Protein AF-A0A966XJJ2-F1 (afdb_monomer_lite)

Structure (mmCIF, N/CA/C/O backbone):
data_AF-A0A966XJJ2-F1
#
_entry.id   AF-A0A966XJJ2-F1
#
loop_
_atom_site.group_PDB
_atom_site.id
_atom_site.type_symbol
_atom_site.label_atom_id
_atom_site.label_alt_id
_atom_site.label_comp_id
_atom_site.label_asym_id
_atom_site.label_entity_id
_atom_site.label_seq_id
_atom_site.pdbx_PDB_ins_code
_atom_site.Cartn_x
_atom_site.Cartn_y
_atom_site.Cartn_z
_atom_site.occupancy
_atom_site.B_iso_or_equiv
_atom_site.auth_seq_id
_atom_site.auth_comp_id
_atom_site.auth_asym_id
_atom_site.auth_atom_id
_atom_site.pdbx_PDB_model_num
ATOM 1 N N . ASP A 1 1 ? -2.394 8.360 -33.869 1.00 51.78 1 ASP A N 1
ATOM 2 C CA . ASP A 1 1 ? -1.393 7.343 -33.484 1.00 51.78 1 ASP A CA 1
ATOM 3 C C . ASP A 1 1 ? -0.222 7.966 -32.750 1.00 51.78 1 ASP A C 1
ATOM 5 O O . ASP A 1 1 ? 0.192 9.052 -33.118 1.00 51.78 1 ASP A O 1
ATOM 9 N N . GLY A 1 2 ? 0.285 7.302 -31.710 1.00 81.88 2 GLY A N 1
ATOM 10 C CA . GLY A 1 2 ? 1.460 7.734 -30.940 1.00 81.88 2 GLY A CA 1
ATOM 11 C C . GLY A 1 2 ? 2.481 6.603 -30.801 1.00 81.88 2 GLY A C 1
ATOM 12 O O . GLY A 1 2 ? 2.243 5.493 -31.279 1.00 81.88 2 GLY A O 1
ATOM 13 N N . ALA A 1 3 ? 3.601 6.853 -30.116 1.00 87.88 3 ALA A N 1
ATOM 14 C CA . ALA A 1 3 ? 4.689 5.888 -29.917 1.00 87.88 3 ALA A CA 1
ATOM 15 C C . ALA A 1 3 ? 4.324 4.759 -28.921 1.00 87.88 3 ALA A C 1
ATOM 17 O O . ALA A 1 3 ? 4.925 4.617 -27.855 1.00 87.88 3 ALA A O 1
ATOM 18 N N . LYS A 1 4 ? 3.324 3.936 -29.269 1.00 93.44 4 LYS A N 1
ATOM 19 C CA . LYS A 1 4 ? 2.729 2.888 -28.413 1.00 93.44 4 LYS A CA 1
ATOM 20 C C . LYS A 1 4 ? 3.776 1.930 -27.832 1.00 93.44 4 LYS A C 1
ATOM 22 O O . LYS A 1 4 ? 3.690 1.571 -26.659 1.00 93.44 4 LYS A O 1
ATOM 27 N N . TYR A 1 5 ? 4.779 1.544 -28.623 1.00 93.81 5 TYR A N 1
ATOM 28 C CA . TYR A 1 5 ? 5.843 0.642 -28.172 1.00 93.81 5 TYR A CA 1
ATOM 29 C C . TYR A 1 5 ? 6.771 1.282 -27.142 1.00 93.81 5 TYR A C 1
ATOM 31 O O . TYR A 1 5 ? 7.049 0.657 -26.123 1.00 93.81 5 TYR A O 1
ATOM 39 N N . SER A 1 6 ? 7.175 2.538 -27.356 1.00 93.44 6 SER A N 1
ATOM 40 C CA . SER A 1 6 ? 8.016 3.276 -26.406 1.00 93.44 6 SER A CA 1
ATOM 41 C C . SER A 1 6 ? 7.317 3.417 -25.051 1.00 93.44 6 SER A C 1
ATOM 43 O O . SER A 1 6 ? 7.880 3.050 -24.023 1.00 93.44 6 SER A O 1
ATOM 45 N N . ILE A 1 7 ? 6.038 3.810 -25.052 1.00 94.94 7 ILE A N 1
ATOM 46 C CA . ILE A 1 7 ? 5.228 3.910 -23.828 1.00 94.94 7 ILE A CA 1
ATOM 47 C C . ILE A 1 7 ? 5.142 2.551 -23.117 1.00 94.94 7 ILE A C 1
ATOM 49 O O . ILE A 1 7 ? 5.329 2.464 -21.900 1.00 94.94 7 ILE A O 1
ATOM 53 N N . ARG A 1 8 ? 4.880 1.473 -23.870 1.00 94.94 8 ARG A N 1
ATOM 54 C CA . ARG A 1 8 ? 4.763 0.121 -23.310 1.00 94.94 8 ARG A CA 1
ATOM 55 C C . ARG A 1 8 ? 6.070 -0.341 -22.675 1.00 94.94 8 ARG A C 1
ATOM 57 O O . ARG A 1 8 ? 6.042 -0.874 -21.564 1.00 94.94 8 ARG A O 1
ATOM 64 N N . TRP A 1 9 ? 7.195 -0.164 -23.359 1.00 95.88 9 TRP A N 1
ATOM 65 C CA . TRP A 1 9 ? 8.494 -0.614 -22.868 1.00 95.88 9 TRP A CA 1
ATOM 66 C C . TRP A 1 9 ? 8.932 0.172 -21.644 1.00 95.88 9 TRP A C 1
ATOM 68 O O . TRP A 1 9 ? 9.270 -0.453 -20.645 1.00 95.88 9 TRP A O 1
ATOM 78 N N . THR A 1 10 ? 8.782 1.496 -21.644 1.00 95.69 10 THR A N 1
ATOM 79 C CA . THR A 1 10 ? 9.085 2.313 -20.463 1.00 95.69 10 THR A CA 1
ATOM 80 C C . THR A 1 10 ? 8.257 1.880 -19.251 1.00 95.69 10 THR A C 1
ATOM 82 O O . THR A 1 10 ? 8.814 1.634 -18.182 1.00 95.69 10 THR A O 1
ATOM 85 N N . LYS A 1 11 ? 6.938 1.679 -19.408 1.00 96.19 11 LYS A N 1
ATOM 86 C CA . LYS A 1 11 ? 6.081 1.178 -18.316 1.00 96.19 11 LYS A CA 1
ATOM 87 C C . LYS A 1 11 ? 6.507 -0.210 -17.838 1.00 96.19 11 LYS A C 1
ATOM 89 O O . LYS A 1 11 ? 6.489 -0.478 -16.641 1.00 96.19 11 LYS A O 1
ATOM 94 N N . THR A 1 12 ? 6.887 -1.092 -18.759 1.00 96.88 12 THR A N 1
ATOM 95 C CA . THR A 1 12 ? 7.316 -2.456 -18.422 1.00 96.88 12 THR A CA 1
ATOM 96 C C . THR A 1 12 ? 8.629 -2.447 -17.641 1.00 96.88 12 THR A C 1
ATOM 98 O O . THR A 1 12 ? 8.716 -3.127 -16.621 1.00 96.88 12 THR A O 1
ATOM 101 N N . SER A 1 13 ? 9.605 -1.635 -18.056 1.00 95.69 13 SER A N 1
ATOM 102 C CA . SER A 1 13 ? 10.901 -1.501 -17.382 1.00 95.69 13 SER A CA 1
ATOM 103 C C . SER A 1 13 ? 10.759 -0.966 -15.957 1.00 95.69 13 SER A C 1
ATOM 105 O O . SER A 1 13 ? 11.333 -1.535 -15.033 1.00 95.69 13 SER A O 1
ATOM 107 N N . ILE A 1 14 ? 9.935 0.067 -15.746 1.00 97.38 14 ILE A N 1
ATOM 108 C CA . ILE A 1 14 ? 9.665 0.594 -14.397 1.00 97.38 14 ILE A CA 1
ATOM 109 C C . ILE A 1 14 ? 8.902 -0.430 -13.545 1.00 97.38 14 ILE A C 1
ATOM 111 O O . ILE A 1 14 ? 9.260 -0.687 -12.394 1.00 97.38 14 ILE A O 1
ATOM 115 N N . ASN A 1 15 ? 7.879 -1.072 -14.117 1.00 97.00 15 ASN A N 1
ATOM 116 C CA . ASN A 1 15 ? 7.087 -2.070 -13.401 1.00 97.00 15 ASN A CA 1
ATOM 117 C C . ASN A 1 15 ? 7.904 -3.291 -12.973 1.00 97.00 15 ASN A C 1
ATOM 119 O O . ASN A 1 15 ? 7.541 -3.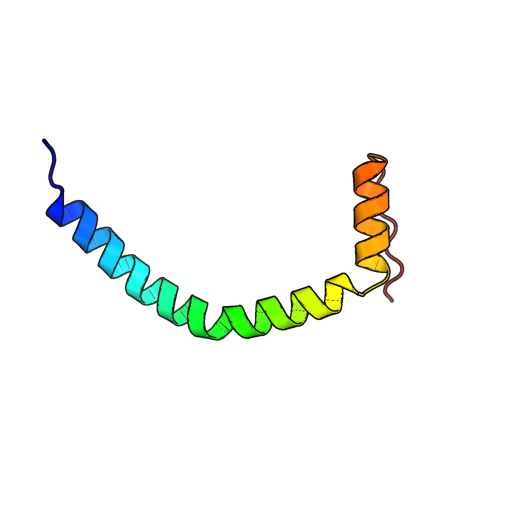921 -11.984 1.00 97.00 15 ASN A O 1
ATOM 123 N N . ALA A 1 16 ? 8.975 -3.646 -13.688 1.00 96.12 16 ALA A N 1
ATOM 124 C CA . ALA A 1 16 ? 9.833 -4.762 -13.304 1.00 96.12 16 ALA A CA 1
ATOM 125 C C . ALA A 1 16 ? 10.417 -4.559 -11.895 1.00 96.12 16 ALA A C 1
ATOM 127 O O . ALA A 1 16 ? 10.270 -5.435 -11.045 1.00 96.12 16 ALA A O 1
ATOM 128 N N . GLY A 1 17 ? 10.981 -3.379 -11.610 1.00 95.12 17 GLY A N 1
ATOM 129 C CA . GLY A 1 17 ? 11.517 -3.056 -10.283 1.00 95.12 17 GLY A CA 1
ATOM 130 C C . GLY A 1 17 ? 10.431 -2.969 -9.208 1.00 95.12 17 GLY A C 1
ATOM 131 O O . GLY A 1 17 ? 10.575 -3.537 -8.126 1.00 95.12 17 GLY A O 1
ATOM 132 N N . LEU A 1 18 ? 9.301 -2.326 -9.525 1.00 96.56 18 LEU A N 1
ATOM 133 C CA . LEU A 1 18 ? 8.169 -2.223 -8.598 1.00 96.56 18 LEU A CA 1
ATOM 134 C C . LEU A 1 18 ? 7.617 -3.597 -8.207 1.00 96.56 18 LEU A C 1
ATOM 136 O O . LEU A 1 18 ? 7.323 -3.821 -7.038 1.00 96.56 18 LEU A O 1
ATOM 140 N N . LYS A 1 19 ? 7.514 -4.532 -9.158 1.00 96.12 19 LYS A N 1
ATOM 141 C CA . LYS A 1 19 ? 7.037 -5.897 -8.896 1.00 96.12 19 LYS A CA 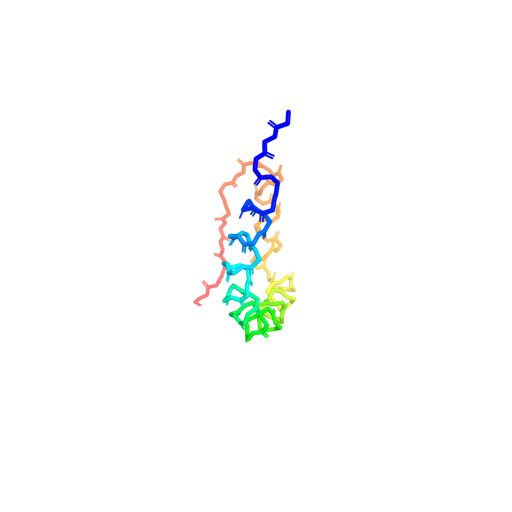1
ATOM 142 C C . LYS A 1 19 ? 7.954 -6.662 -7.952 1.00 96.12 19 LYS A C 1
ATOM 144 O O . LYS A 1 19 ? 7.452 -7.383 -7.101 1.00 96.12 19 LYS A O 1
ATOM 149 N N . VAL A 1 20 ? 9.272 -6.494 -8.068 1.00 96.50 20 VAL A N 1
ATOM 150 C CA . VAL A 1 20 ? 10.221 -7.133 -7.143 1.00 96.50 20 VAL A CA 1
ATOM 151 C C . VAL A 1 20 ? 9.975 -6.653 -5.712 1.00 96.50 20 VAL A C 1
ATOM 153 O O . VAL A 1 20 ? 9.844 -7.479 -4.815 1.00 96.50 20 VAL A O 1
ATOM 156 N N . MET A 1 21 ? 9.833 -5.341 -5.502 1.00 96.56 21 MET A N 1
ATOM 157 C CA . MET A 1 21 ? 9.535 -4.780 -4.175 1.00 96.56 21 MET A CA 1
ATOM 158 C C . MET A 1 21 ? 8.144 -5.176 -3.670 1.00 96.56 21 MET A C 1
ATOM 160 O O . MET A 1 21 ? 7.966 -5.496 -2.500 1.00 96.56 21 MET A O 1
ATOM 164 N N . ALA A 1 22 ? 7.150 -5.181 -4.554 1.00 95.44 22 ALA A N 1
ATOM 165 C CA . ALA A 1 22 ? 5.796 -5.590 -4.219 1.00 95.44 22 ALA A CA 1
ATOM 166 C C . ALA A 1 22 ? 5.769 -7.047 -3.734 1.00 95.44 22 ALA A C 1
ATOM 168 O O . ALA A 1 22 ? 5.232 -7.326 -2.668 1.00 95.44 22 ALA A O 1
ATOM 169 N N . ASN A 1 23 ? 6.430 -7.956 -4.453 1.00 94.81 23 ASN A N 1
ATOM 170 C CA . ASN A 1 23 ? 6.494 -9.369 -4.086 1.00 94.81 23 ASN A CA 1
ATOM 171 C C . ASN A 1 23 ? 7.151 -9.606 -2.719 1.00 94.81 23 ASN A C 1
ATOM 173 O O . ASN A 1 23 ? 6.787 -10.551 -2.030 1.00 94.81 23 ASN A O 1
ATOM 177 N N . THR A 1 24 ? 8.110 -8.775 -2.300 1.00 93.62 24 THR A N 1
ATOM 178 C CA . THR A 1 24 ? 8.773 -8.965 -0.998 1.00 93.62 24 THR A CA 1
ATOM 179 C C . THR A 1 24 ? 7.969 -8.413 0.184 1.00 93.62 24 THR A C 1
ATOM 181 O O . THR A 1 24 ? 8.160 -8.867 1.320 1.00 93.62 24 THR A O 1
ATOM 184 N N . ILE A 1 25 ? 7.070 -7.453 -0.064 1.00 96.19 25 ILE A N 1
ATOM 185 C CA . ILE A 1 25 ? 6.376 -6.684 0.981 1.00 96.19 25 ILE A CA 1
ATOM 186 C C . ILE A 1 25 ? 4.893 -7.058 1.099 1.00 96.19 25 ILE A C 1
ATOM 188 O O . ILE A 1 25 ? 4.375 -7.064 2.216 1.00 96.19 25 ILE A O 1
ATOM 192 N N . ILE A 1 26 ? 4.211 -7.385 -0.005 1.00 96.06 26 ILE A N 1
ATOM 193 C CA . ILE A 1 26 ? 2.748 -7.555 -0.042 1.00 96.06 26 ILE A CA 1
ATOM 194 C C . ILE A 1 26 ? 2.263 -8.597 0.965 1.00 96.06 26 ILE A C 1
ATOM 196 O O . ILE A 1 26 ? 1.343 -8.301 1.721 1.00 96.06 26 ILE A O 1
ATOM 200 N N . ASP A 1 27 ? 2.903 -9.765 1.043 1.00 93.50 27 ASP A N 1
ATOM 201 C CA . ASP A 1 27 ? 2.450 -10.831 1.948 1.00 93.50 27 ASP A CA 1
ATOM 202 C C . ASP A 1 27 ? 2.531 -10.405 3.420 1.00 93.50 27 ASP A C 1
ATOM 204 O O . ASP A 1 27 ? 1.629 -10.677 4.213 1.00 93.50 27 ASP A O 1
ATOM 208 N N . ARG A 1 28 ? 3.589 -9.669 3.788 1.00 93.56 28 ARG A N 1
ATOM 209 C CA . ARG A 1 28 ? 3.747 -9.122 5.145 1.00 93.56 28 ARG A CA 1
ATOM 210 C C . ARG A 1 28 ? 2.731 -8.022 5.424 1.00 93.56 28 ARG A C 1
ATOM 212 O O . ARG A 1 28 ? 2.140 -8.006 6.500 1.00 93.56 28 ARG A O 1
ATOM 219 N N . ALA A 1 29 ? 2.526 -7.118 4.468 1.00 93.94 29 ALA A N 1
ATOM 220 C CA . ALA A 1 29 ? 1.551 -6.043 4.590 1.00 93.94 29 ALA A CA 1
ATOM 221 C C . ALA A 1 29 ? 0.130 -6.602 4.767 1.00 93.94 29 ALA A C 1
ATOM 223 O O . ALA A 1 29 ? -0.559 -6.214 5.706 1.00 93.94 29 ALA A O 1
ATOM 224 N N . ALA A 1 30 ? -0.261 -7.577 3.942 1.00 94.44 30 ALA A N 1
ATOM 225 C CA . ALA A 1 30 ? -1.556 -8.245 4.026 1.00 94.44 30 ALA A CA 1
ATOM 226 C C . ALA A 1 30 ? -1.732 -9.001 5.352 1.00 94.44 30 ALA A C 1
ATOM 228 O O . ALA A 1 30 ? -2.793 -8.933 5.971 1.00 94.44 30 ALA A O 1
ATOM 229 N N . ALA A 1 31 ? -0.690 -9.688 5.834 1.00 94.25 31 ALA A N 1
ATOM 230 C CA . ALA A 1 31 ? -0.732 -10.358 7.130 1.00 94.25 31 ALA A CA 1
ATOM 231 C C . ALA A 1 31 ? -0.975 -9.366 8.280 1.00 94.25 31 ALA A C 1
ATOM 233 O O . ALA A 1 31 ? -1.858 -9.590 9.108 1.00 94.25 31 ALA A O 1
ATOM 234 N N . PHE A 1 32 ? -0.242 -8.249 8.320 1.00 94.19 32 PHE A N 1
ATOM 235 C CA . PHE A 1 32 ? -0.449 -7.224 9.345 1.00 94.19 32 PHE A CA 1
ATOM 236 C C . PHE A 1 32 ? -1.808 -6.530 9.220 1.00 94.19 32 PHE A C 1
ATOM 238 O O . PHE A 1 32 ? -2.442 -6.249 10.239 1.00 94.19 32 PHE A O 1
ATOM 245 N N . GLU A 1 33 ? -2.296 -6.297 8.003 1.00 93.12 33 GLU A N 1
ATOM 246 C CA . GLU A 1 33 ? -3.633 -5.750 7.786 1.00 93.12 33 GLU A CA 1
ATOM 247 C C . GLU A 1 33 ? -4.712 -6.677 8.365 1.00 93.12 33 GLU A C 1
ATOM 249 O O . GLU A 1 33 ? -5.517 -6.231 9.178 1.00 93.12 33 GLU A O 1
ATOM 254 N N . ASN A 1 34 ? -4.663 -7.979 8.072 1.00 93.19 34 ASN A N 1
ATOM 255 C CA . ASN A 1 34 ? -5.606 -8.955 8.632 1.00 93.19 34 ASN A CA 1
ATOM 256 C C . ASN A 1 34 ? -5.593 -8.969 10.171 1.00 93.19 34 ASN A C 1
ATOM 258 O O . ASN A 1 34 ? -6.644 -9.040 10.808 1.00 93.19 34 ASN A O 1
ATOM 262 N N . VAL A 1 35 ? -4.412 -8.869 10.793 1.00 92.44 35 VAL A N 1
ATOM 263 C CA . VAL A 1 35 ? -4.302 -8.807 12.260 1.00 92.44 35 VAL A CA 1
ATOM 264 C C . VAL A 1 35 ? -4.899 -7.504 12.800 1.00 92.44 35 VAL A C 1
ATOM 266 O O . VAL A 1 35 ? -5.666 -7.527 13.764 1.00 92.44 35 VAL A O 1
ATOM 269 N N . THR A 1 36 ? -4.581 -6.362 12.187 1.00 90.94 36 THR A N 1
ATOM 270 C CA . THR A 1 36 ? -5.076 -5.049 12.637 1.00 90.94 36 THR A CA 1
ATOM 271 C C . THR A 1 36 ? -6.580 -4.880 12.431 1.00 90.94 36 THR A C 1
ATOM 273 O O . THR A 1 36 ? -7.224 -4.253 13.269 1.00 90.94 36 THR A O 1
ATOM 276 N N . GLN A 1 37 ? -7.171 -5.503 11.408 1.00 90.75 37 GLN A N 1
ATOM 277 C CA . GLN A 1 37 ? -8.623 -5.532 11.187 1.00 90.75 37 GLN A CA 1
ATOM 278 C C . GLN A 1 37 ? -9.395 -6.149 12.366 1.00 90.75 37 GLN A C 1
ATOM 280 O O . GLN A 1 37 ? -10.513 -5.725 12.666 1.00 90.75 37 GLN A O 1
ATOM 285 N N . LEU A 1 38 ? -8.792 -7.108 13.075 1.00 91.38 38 LEU A N 1
ATOM 286 C CA . LEU A 1 38 ? -9.375 -7.740 14.263 1.00 91.38 38 LEU A CA 1
ATOM 287 C C . LEU A 1 38 ? -9.167 -6.920 15.546 1.00 91.38 38 LEU A C 1
ATOM 289 O O . LEU A 1 38 ? -9.790 -7.204 16.573 1.00 91.38 38 LEU A O 1
ATOM 293 N N . MET A 1 39 ? -8.306 -5.899 15.519 1.00 91.44 39 MET A N 1
ATOM 294 C CA . MET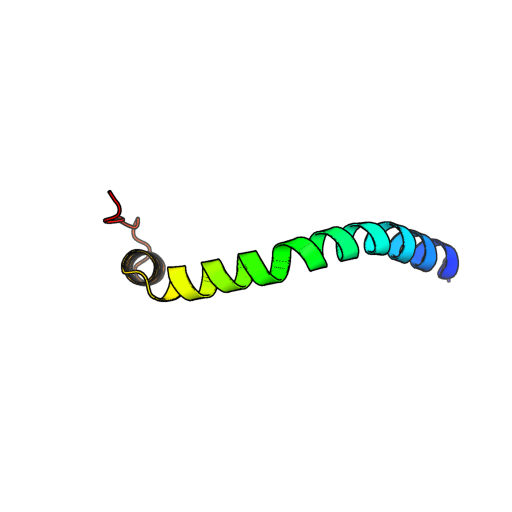 A 1 39 ? -8.023 -5.080 16.694 1.00 91.44 39 MET A CA 1
ATOM 295 C C . MET A 1 39 ? -9.183 -4.142 17.039 1.00 91.44 39 MET A C 1
ATOM 297 O O . MET A 1 39 ? -9.941 -3.660 16.193 1.00 91.44 39 MET A O 1
ATOM 301 N N . GLN A 1 40 ? -9.280 -3.806 18.326 1.00 89.75 40 GLN A N 1
ATOM 302 C CA . GLN A 1 40 ? -10.302 -2.888 18.824 1.00 89.75 40 GLN A CA 1
ATOM 303 C C . GLN A 1 40 ? -10.191 -1.489 18.200 1.00 89.75 40 GLN A C 1
ATOM 305 O O . GLN A 1 40 ? -11.217 -0.843 17.972 1.00 89.75 40 GLN A O 1
ATOM 310 N N . ASP A 1 41 ? -8.979 -1.042 17.872 1.00 91.31 41 ASP A N 1
ATOM 311 C CA . ASP A 1 41 ? -8.749 0.267 17.262 1.00 91.31 41 ASP A CA 1
ATOM 312 C C . ASP A 1 41 ? -9.290 0.363 15.836 1.00 91.31 41 ASP A C 1
ATOM 314 O O . ASP A 1 41 ? -9.837 1.405 15.475 1.00 91.31 41 ASP A O 1
ATOM 318 N N . HIS A 1 42 ? -9.281 -0.729 15.067 1.00 92.69 42 HIS A N 1
ATOM 319 C CA . HIS A 1 42 ? -9.936 -0.760 13.760 1.00 92.69 42 HIS A CA 1
ATOM 320 C C . HIS A 1 42 ? -11.453 -0.549 13.895 1.00 92.69 42 HIS A C 1
ATOM 322 O O . HIS A 1 42 ? -12.051 0.272 13.198 1.00 92.69 42 HIS A O 1
ATOM 328 N N . LYS A 1 43 ? -12.084 -1.185 14.891 1.00 91.81 43 LYS A N 1
ATOM 329 C CA . LYS A 1 43 ? -13.508 -0.968 15.205 1.00 91.81 43 LYS A CA 1
ATOM 330 C C . LYS A 1 43 ? -13.799 0.469 15.651 1.00 91.81 43 LYS A C 1
ATOM 332 O O . LYS A 1 43 ? -14.855 1.011 15.319 1.00 91.81 43 LYS A O 1
ATOM 337 N N . ILE A 1 44 ? -12.902 1.083 16.424 1.00 93.69 44 ILE A N 1
ATOM 338 C CA . ILE A 1 44 ? -13.028 2.485 16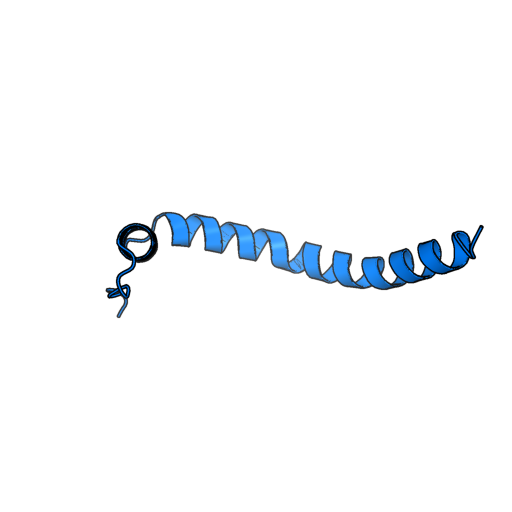.847 1.00 93.69 44 ILE A CA 1
ATOM 339 C C . ILE A 1 44 ? -12.901 3.412 15.638 1.00 93.69 44 ILE A C 1
ATOM 341 O O . ILE A 1 44 ? -13.734 4.306 15.493 1.00 93.69 44 ILE A O 1
ATOM 345 N N . ALA A 1 45 ? -11.929 3.168 14.755 1.00 93.44 45 ALA A N 1
ATOM 346 C CA . ALA A 1 45 ? -11.738 3.924 13.521 1.00 93.44 45 ALA A CA 1
ATOM 347 C C . ALA A 1 45 ? -12.998 3.896 12.650 1.00 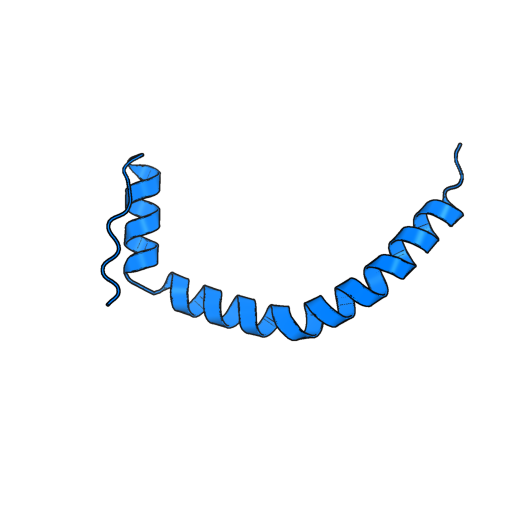93.44 45 ALA A C 1
ATOM 349 O O . ALA A 1 45 ? -13.512 4.954 12.294 1.00 93.44 45 ALA A O 1
ATOM 350 N N . LEU A 1 46 ? -13.558 2.708 12.387 1.00 94.56 46 LEU A N 1
ATOM 351 C CA . LEU A 1 46 ? -14.774 2.558 11.581 1.00 94.56 46 LEU A CA 1
ATOM 352 C C . LEU A 1 46 ? -15.970 3.301 12.190 1.00 94.56 46 LEU A C 1
ATOM 354 O O . LEU A 1 46 ? -16.686 4.018 11.491 1.00 94.56 46 LEU A O 1
ATOM 358 N N . LYS A 1 47 ? -16.176 3.182 13.507 1.00 95.06 47 LYS A N 1
ATOM 359 C CA . LYS A 1 47 ? -17.259 3.895 14.204 1.00 95.06 47 LYS A CA 1
ATOM 360 C C . LYS A 1 47 ? -17.061 5.407 14.188 1.00 95.06 47 LYS A C 1
ATOM 362 O O . LYS A 1 47 ? -18.035 6.142 14.053 1.00 95.06 47 LYS A O 1
ATOM 367 N N . ALA A 1 48 ? -15.834 5.881 14.369 1.00 95.56 48 ALA A N 1
ATOM 368 C CA . ALA A 1 48 ? -15.517 7.303 14.350 1.00 95.56 48 ALA A CA 1
ATOM 369 C C . ALA A 1 48 ? -15.716 7.892 12.947 1.00 95.56 48 ALA A C 1
ATOM 371 O O . ALA A 1 48 ? -16.367 8.927 12.812 1.00 95.56 48 ALA A O 1
ATOM 372 N N . PHE A 1 49 ? -15.264 7.170 11.918 1.00 95.44 49 PHE A N 1
ATOM 373 C CA . PHE A 1 49 ? -15.454 7.516 10.513 1.00 95.44 49 PHE A CA 1
ATOM 374 C C . PHE A 1 49 ? -16.940 7.609 10.147 1.00 95.44 49 PHE A C 1
ATOM 376 O O . PHE A 1 49 ? -17.384 8.644 9.652 1.00 95.44 49 PHE A O 1
ATOM 383 N N . ALA A 1 50 ? -17.735 6.589 10.492 1.00 96.44 50 ALA A N 1
ATOM 384 C CA . ALA A 1 50 ? -19.180 6.585 10.252 1.00 96.44 50 ALA A CA 1
ATOM 385 C C . ALA A 1 50 ? -19.899 7.755 10.948 1.00 96.44 50 ALA A C 1
ATOM 387 O O . ALA A 1 50 ? -20.788 8.380 10.375 1.00 96.44 50 ALA A O 1
ATOM 388 N N . ASN A 1 51 ? -19.480 8.091 12.170 1.00 95.94 51 ASN A N 1
ATOM 389 C CA . ASN A 1 51 ? -20.061 9.187 12.944 1.00 95.94 51 ASN A CA 1
ATOM 390 C C . ASN A 1 51 ? -19.453 10.565 12.626 1.00 95.94 51 ASN A C 1
ATOM 392 O O . ASN A 1 51 ? -19.831 11.537 13.280 1.00 95.94 51 ASN A O 1
ATOM 396 N N . LYS A 1 52 ? -18.506 10.666 11.678 1.00 94.56 52 LYS A N 1
ATOM 397 C CA . LYS A 1 52 ? -17.740 11.889 11.360 1.00 94.56 52 LYS A CA 1
ATOM 398 C C . LYS A 1 52 ? -17.111 12.552 12.596 1.00 94.56 52 LYS A C 1
ATOM 400 O O . LYS A 1 52 ? -17.049 13.775 12.703 1.00 94.56 52 LYS A O 1
ATOM 405 N N . LYS A 1 53 ? -16.668 11.741 13.557 1.00 94.75 53 LYS A N 1
ATOM 406 C CA . LYS A 1 53 ? -16.010 12.185 14.794 1.00 94.75 53 LYS A CA 1
ATOM 407 C C . LYS A 1 53 ? -14.548 11.757 14.786 1.00 94.75 53 LYS A C 1
ATOM 409 O O . LYS A 1 53 ? -14.176 10.810 14.101 1.00 94.75 53 LYS A O 1
ATOM 414 N N . GLN A 1 54 ? -13.720 12.436 15.575 1.00 92.62 54 GLN A N 1
ATOM 415 C CA . GLN A 1 54 ? -12.322 12.041 15.747 1.00 92.62 54 GLN A CA 1
ATOM 416 C C . GLN A 1 54 ? -12.230 10.706 16.518 1.00 92.62 54 GLN A C 1
ATOM 418 O O . GLN A 1 54 ? -12.872 10.572 17.569 1.00 92.62 54 GLN A O 1
ATOM 423 N N . PRO A 1 55 ? -11.468 9.711 16.023 1.00 91.62 55 PRO A N 1
ATOM 424 C CA . PRO A 1 55 ? -11.269 8.446 16.723 1.00 91.62 55 PRO A CA 1
ATOM 425 C C . PRO A 1 55 ? -10.422 8.641 17.984 1.00 91.62 55 PRO A C 1
ATOM 427 O O . PRO A 1 55 ? -9.422 9.353 17.973 1.00 91.62 55 PRO A O 1
ATOM 430 N N . LYS A 1 56 ? -10.815 7.977 19.074 1.00 92.56 56 LYS A N 1
ATOM 431 C CA . LYS A 1 56 ? -10.042 7.905 20.323 1.00 92.56 56 LYS A CA 1
ATOM 432 C C . LYS A 1 56 ? -9.503 6.489 20.487 1.00 92.56 56 LYS A C 1
ATOM 434 O O . LYS A 1 56 ? -10.204 5.629 21.021 1.00 92.56 56 LYS A O 1
ATOM 439 N N . PHE A 1 57 ? -8.308 6.255 19.959 1.00 90.81 57 PHE A N 1
ATOM 440 C CA . PHE A 1 57 ? -7.637 4.958 20.022 1.00 90.81 57 PHE A CA 1
ATOM 441 C C . PHE A 1 57 ? -7.285 4.583 21.464 1.00 90.81 57 PHE A C 1
ATOM 443 O O . PHE A 1 57 ? -7.073 5.459 22.305 1.00 90.81 57 PHE A O 1
ATOM 450 N N . LYS A 1 58 ? -7.294 3.281 21.758 1.00 81.88 58 LYS A N 1
ATOM 451 C CA . LYS A 1 58 ? -7.041 2.742 23.104 1.00 81.88 58 LYS A CA 1
ATOM 452 C C . LYS A 1 58 ? -5.688 2.044 23.237 1.00 81.88 58 LYS A C 1
ATOM 454 O O . LYS A 1 58 ? -5.380 1.584 24.336 1.00 81.88 58 LYS A O 1
ATOM 459 N N . GLN A 1 59 ? -4.912 1.939 22.158 1.00 66.94 59 GLN A N 1
ATOM 460 C CA . GLN A 1 59 ? -3.550 1.412 22.206 1.00 66.94 59 GLN A CA 1
ATOM 461 C C . GLN A 1 59 ? -2.695 2.156 23.250 1.00 66.94 59 GLN A C 1
ATOM 463 O O . GLN A 1 59 ? -2.730 3.384 23.334 1.00 66.94 59 GLN A O 1
ATOM 468 N N . LYS A 1 60 ? -1.976 1.375 24.0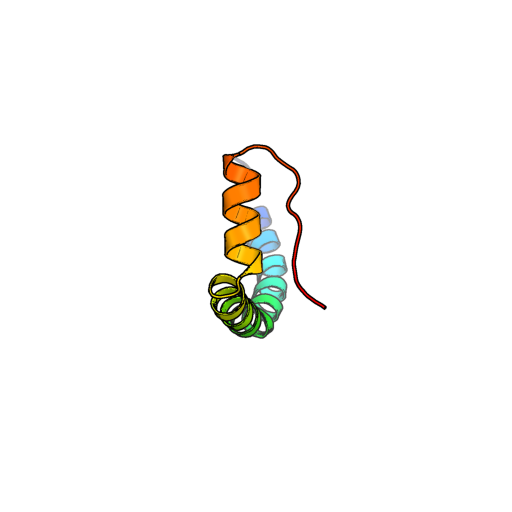67 1.00 53.84 60 LYS A N 1
ATOM 469 C CA . LYS A 1 60 ? -0.838 1.822 24.881 1.00 53.84 60 LYS A CA 1
ATOM 470 C C . LYS A 1 60 ? 0.428 1.763 24.042 1.00 53.84 60 LYS A C 1
ATOM 472 O O . LYS A 1 60 ? 0.529 0.794 23.256 1.00 53.84 60 LYS A O 1
#

Secondary structure (DSSP, 8-state):
---HHHHHHHHHHHHHHHHHHHHHHHHHHHHHHHHHHTSHHHHHHHHHHHTTS-------

pLDDT: mean 91.87, std 8.54, range [51.78, 97.38]

Sequence (60 aa):
DGAKYSIRWTKTSINAGLKVMANTIIDRAAAFENVTQLMQDHKIALKAFANKKQPKFKQK

Foldseek 3Di:
DDPVVVVVVVVVVVVVVVVVVCVVCVVVVVVVVVVVCPDPQVVQVVVCVVVVHDGDDDDD

Radius of gyration: 19.89 Å; chains: 1; bounding box: 32×23×58 Å